Protein AF-A0A7L0QKL5-F1 (afdb_monomer)

Mean predicted aligned error: 8.05 Å

Solvent-accessible surface area (backbone atoms only — not comparable to full-atom values): 6612 Å² total; per-residue (Å²): 138,88,86,79,68,75,47,76,40,42,48,64,60,88,43,75,72,51,42,72,76,43,54,66,70,57,52,65,57,44,52,60,53,48,45,71,74,35,52,85,81,54,55,68,46,21,82,68,54,64,77,58,22,44,47,33,58,59,50,54,73,73,49,65,67,91,79,56,58,63,63,29,35,36,28,15,22,22,36,77,88,73,50,75,48,70,46,80,38,80,57,93,72,59,66,72,60,52,51,54,51,50,54,53,52,52,60,59,71,78,105

pLDDT: mean 79.71, std 13.21, range [49.09, 96.69]

Organism: Setophaga kirtlandii (NCBI:txid298831)

Secondary structure (DSSP, 8-state):
------EEE--S---HHHHHHS-HHHHHHHHHHHHHHHTTT-TT---S-HHHHTHHHHHHHHS-GGGS-TTEEEEEEE-TTS-EEEEEEE----HHHHHHHHHHHHHHHT-

Structure (mmCIF, N/CA/C/O backbone):
data_AF-A0A7L0QKL5-F1
#
_entry.id   AF-A0A7L0QKL5-F1
#
loop_
_atom_site.group_PDB
_atom_site.id
_atom_site.type_symbol
_atom_site.label_atom_id
_atom_site.label_alt_id
_atom_site.label_comp_id
_atom_site.label_asym_id
_atom_site.label_entity_id
_atom_site.label_seq_id
_atom_site.pdbx_PDB_ins_code
_atom_site.Cartn_x
_atom_site.Cartn_y
_atom_site.Cartn_z
_atom_site.occupancy
_atom_site.B_iso_or_equiv
_atom_site.auth_seq_id
_atom_site.auth_comp_id
_atom_site.auth_asym_id
_atom_site.auth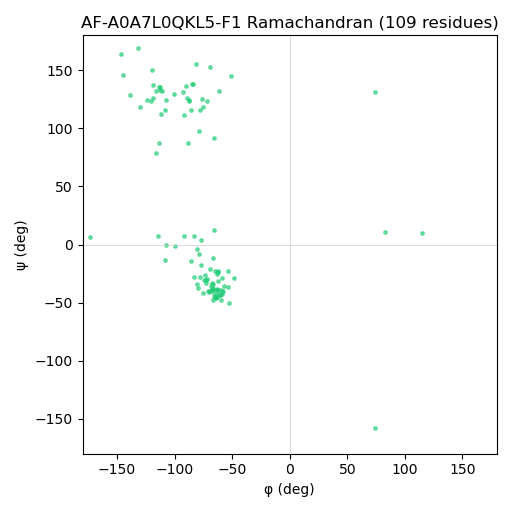_atom_id
_atom_site.pdbx_PDB_model_num
ATOM 1 N N . GLN A 1 1 ? -4.040 4.678 25.583 1.00 51.31 1 GLN A N 1
ATOM 2 C CA . GLN A 1 1 ? -4.123 5.918 24.778 1.00 51.31 1 GLN A CA 1
ATOM 3 C C . GLN A 1 1 ? -2.723 6.209 24.253 1.00 51.31 1 GLN A C 1
ATOM 5 O O . GLN A 1 1 ? -1.790 6.073 25.031 1.00 51.31 1 GLN A O 1
ATOM 10 N N . G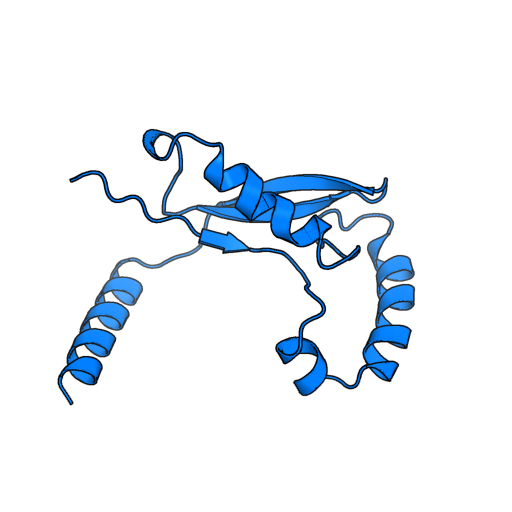LY A 1 2 ? -2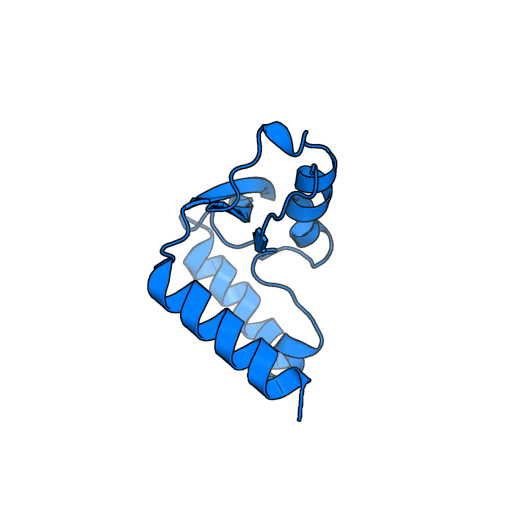.564 6.484 22.954 1.00 81.12 2 GLY A N 1
ATOM 11 C CA . GLY A 1 2 ? -1.247 6.613 22.298 1.00 81.12 2 GLY A CA 1
ATOM 12 C C . GLY A 1 2 ? -0.932 5.553 21.231 1.00 81.12 2 GLY A C 1
ATOM 13 O O . GLY A 1 2 ? 0.206 5.467 20.782 1.00 81.12 2 GLY A O 1
ATOM 14 N N . LEU A 1 3 ? -1.919 4.743 20.831 1.00 81.12 3 LEU A N 1
ATOM 15 C CA . LEU A 1 3 ? -1.814 3.880 19.655 1.00 81.12 3 LEU A CA 1
ATOM 16 C C . LEU A 1 3 ? -2.255 4.688 18.433 1.00 81.12 3 LEU A C 1
ATOM 18 O O . LEU A 1 3 ? -3.370 5.205 18.417 1.00 81.12 3 LEU A O 1
ATOM 22 N N . TYR A 1 4 ? -1.383 4.784 17.435 1.00 85.81 4 TYR A N 1
ATOM 23 C CA . TYR A 1 4 ? -1.656 5.486 16.187 1.00 85.81 4 TYR A CA 1
ATOM 24 C C . TYR A 1 4 ? -1.702 4.474 15.049 1.00 85.81 4 TYR A C 1
ATOM 26 O O . TYR A 1 4 ? -0.855 3.584 14.968 1.00 85.81 4 TYR A O 1
ATOM 34 N N . SER A 1 5 ? -2.703 4.614 14.185 1.00 87.19 5 SER A N 1
ATOM 35 C CA . SER A 1 5 ? -2.856 3.810 12.978 1.00 87.19 5 SER A CA 1
ATOM 36 C C . SER A 1 5 ? -2.608 4.699 11.768 1.00 87.19 5 SER A C 1
ATOM 38 O O . SER A 1 5 ? -3.117 5.817 11.689 1.00 87.19 5 SER A O 1
ATOM 40 N N . SER A 1 6 ? -1.791 4.224 10.837 1.00 89.56 6 SER A N 1
ATOM 41 C CA . SER A 1 6 ? -1.459 4.944 9.612 1.00 89.56 6 SER A CA 1
ATOM 42 C C . SER A 1 6 ? -1.305 3.9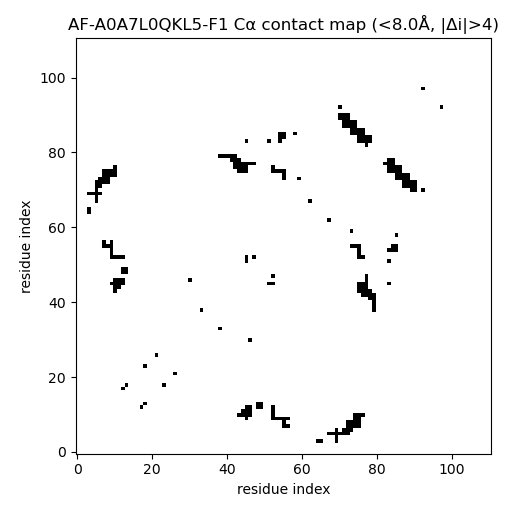47 8.476 1.00 89.56 6 SER A C 1
ATOM 44 O O . SER A 1 6 ? -0.832 2.827 8.680 1.00 89.56 6 SER A O 1
ATOM 46 N N . VAL A 1 7 ? -1.693 4.357 7.271 1.00 89.69 7 VAL A N 1
ATOM 47 C CA . VAL A 1 7 ? -1.72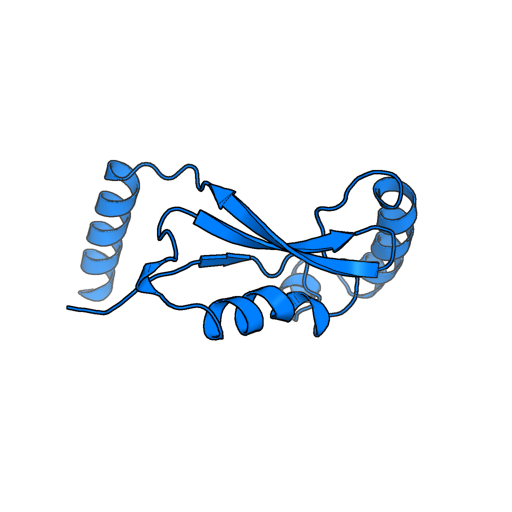5 3.476 6.101 1.00 89.69 7 VAL A CA 1
ATOM 48 C C . VAL A 1 7 ? -0.680 3.915 5.085 1.00 89.69 7 VAL A C 1
ATOM 50 O O . VAL A 1 7 ? -0.547 5.098 4.763 1.00 89.69 7 VAL A O 1
ATOM 53 N N . VAL A 1 8 ? 0.054 2.943 4.548 1.00 88.19 8 VAL A N 1
ATOM 54 C CA . VAL A 1 8 ? 1.089 3.158 3.535 1.00 88.19 8 VAL A CA 1
ATOM 55 C C . VAL A 1 8 ? 0.720 2.417 2.260 1.00 88.19 8 VAL A C 1
ATOM 57 O O . VAL A 1 8 ? 0.303 1.262 2.297 1.00 88.19 8 VAL A O 1
ATOM 60 N N . CYS A 1 9 ? 0.919 3.070 1.119 1.00 86.19 9 CYS A N 1
ATOM 61 C CA . CYS A 1 9 ? 0.859 2.435 -0.186 1.00 86.19 9 CYS A CA 1
ATOM 62 C C . CYS A 1 9 ? 2.274 2.428 -0.793 1.00 86.19 9 CYS A C 1
ATOM 64 O O . CYS A 1 9 ? 2.795 3.494 -1.127 1.00 86.19 9 CYS A O 1
ATOM 66 N N . PRO A 1 10 ? 2.915 1.257 -0.954 1.00 76.44 10 PRO A N 1
ATOM 67 C CA . PRO A 1 10 ? 4.280 1.172 -1.475 1.00 76.44 10 PRO A CA 1
ATOM 68 C C . PRO A 1 10 ? 4.367 1.361 -3.003 1.00 76.44 10 PRO A C 1
ATOM 70 O O . PRO A 1 10 ? 5.446 1.238 -3.575 1.00 76.44 10 PRO A O 1
ATOM 73 N N . GLY A 1 11 ? 3.258 1.659 -3.686 1.00 76.31 11 GLY A N 1
ATOM 74 C CA . GLY A 1 11 ? 3.199 1.708 -5.146 1.00 76.31 11 GLY A CA 1
ATOM 75 C C . GLY A 1 11 ? 3.209 0.310 -5.774 1.00 76.31 11 GLY A C 1
ATOM 76 O O . GLY A 1 11 ? 2.838 -0.679 -5.136 1.00 76.31 11 GLY A O 1
ATOM 77 N N . LEU A 1 12 ? 3.612 0.212 -7.043 1.00 75.00 12 LEU A N 1
ATOM 78 C CA . LEU A 1 12 ? 3.680 -1.067 -7.749 1.00 75.00 12 LEU A CA 1
ATOM 79 C C . LEU A 1 12 ? 4.929 -1.846 -7.318 1.00 75.00 12 LEU A C 1
ATOM 81 O O . LEU A 1 12 ? 6.054 -1.432 -7.577 1.00 75.00 12 LEU A O 1
ATOM 85 N N . VAL A 1 13 ? 4.735 -3.002 -6.681 1.00 75.12 13 VAL A N 1
ATOM 86 C CA . VAL A 1 13 ? 5.838 -3.832 -6.182 1.00 75.12 13 VAL A CA 1
ATOM 87 C C . VAL A 1 13 ? 5.879 -5.177 -6.897 1.00 75.12 13 VAL A C 1
ATOM 89 O O . VAL A 1 13 ? 4.884 -5.899 -6.992 1.00 75.12 13 VAL A O 1
ATOM 92 N N . MET A 1 14 ? 7.076 -5.553 -7.339 1.00 76.56 14 MET A N 1
ATOM 93 C CA . MET A 1 14 ? 7.357 -6.879 -7.878 1.00 76.56 14 MET A CA 1
ATOM 94 C C . MET A 1 14 ? 7.523 -7.868 -6.721 1.00 76.56 14 MET A C 1
ATOM 96 O O . MET A 1 14 ? 8.574 -7.939 -6.084 1.00 76.56 14 MET A O 1
ATOM 100 N N . SER A 1 15 ? 6.453 -8.598 -6.421 1.00 79.44 15 SER A N 1
ATOM 101 C CA . SER A 1 15 ? 6.358 -9.555 -5.322 1.00 79.44 15 SER A CA 1
ATOM 102 C C . SER A 1 15 ? 5.764 -10.870 -5.821 1.00 79.44 15 SER A C 1
ATOM 104 O O . SER A 1 15 ? 5.222 -10.957 -6.921 1.00 79.44 15 SER A O 1
ATOM 106 N N . ASN A 1 16 ? 5.818 -11.913 -4.994 1.00 84.88 16 ASN A N 1
ATOM 107 C CA . ASN A 1 16 ? 5.215 -13.198 -5.346 1.00 84.88 16 ASN A CA 1
ATOM 108 C C . ASN A 1 16 ? 3.698 -13.075 -5.625 1.00 84.88 16 ASN A C 1
ATOM 110 O O . ASN A 1 16 ? 3.160 -13.788 -6.466 1.00 84.88 16 ASN A O 1
ATOM 114 N N . MET A 1 17 ? 3.012 -12.109 -4.998 1.00 83.31 17 MET A N 1
ATOM 115 C CA . MET A 1 17 ? 1.601 -11.831 -5.290 1.00 83.31 17 MET A CA 1
ATOM 116 C C . MET A 1 17 ? 1.400 -11.338 -6.729 1.00 83.31 17 MET A C 1
ATOM 118 O O . MET A 1 17 ? 0.537 -11.856 -7.434 1.00 83.31 17 MET A O 1
ATOM 122 N N . THR A 1 18 ? 2.228 -10.402 -7.206 1.00 81.81 18 THR A N 1
ATOM 123 C CA . THR A 1 18 ? 2.107 -9.868 -8.573 1.00 81.81 18 THR A CA 1
ATOM 124 C C . THR A 1 18 ? 2.556 -10.868 -9.638 1.00 81.81 18 THR A C 1
ATOM 126 O O . THR A 1 18 ? 1.971 -10.903 -10.722 1.00 81.81 18 THR A O 1
ATOM 129 N N . TYR A 1 19 ? 3.511 -11.748 -9.325 1.00 80.81 19 TYR A N 1
ATOM 130 C CA . TYR A 1 19 ? 3.931 -12.827 -10.227 1.00 80.81 19 TYR A CA 1
ATOM 131 C C . TYR A 1 19 ? 2.926 -13.978 -10.355 1.00 80.81 19 TYR A C 1
ATOM 133 O O . TYR A 1 19 ? 2.908 -14.651 -11.385 1.00 80.81 19 TYR A O 1
ATOM 141 N N . ARG A 1 20 ? 2.081 -14.214 -9.341 1.00 84.94 20 ARG A N 1
ATOM 142 C CA . ARG A 1 20 ? 0.978 -15.188 -9.442 1.00 84.94 20 ARG A CA 1
ATOM 143 C C . ARG A 1 20 ? -0.179 -14.674 -10.295 1.00 84.94 20 ARG A C 1
ATOM 145 O O . ARG A 1 20 ? -0.850 -15.480 -10.926 1.00 84.94 20 ARG A O 1
ATOM 152 N N . ILE A 1 21 ? -0.401 -13.359 -10.319 1.00 87.31 21 ILE A N 1
ATOM 153 C CA . ILE A 1 21 ? -1.441 -12.730 -11.148 1.00 87.31 21 ILE A CA 1
ATOM 154 C C . ILE A 1 21 ? -1.007 -12.687 -12.617 1.00 87.31 21 ILE A C 1
ATOM 156 O O . ILE A 1 21 ? -1.806 -12.966 -13.506 1.00 87.31 21 ILE A O 1
ATOM 160 N N . LEU A 1 22 ? 0.260 -12.351 -12.877 1.00 84.44 22 LEU A N 1
ATOM 161 C CA . LEU A 1 22 ? 0.796 -12.234 -14.229 1.00 84.44 22 LEU A CA 1
ATOM 162 C C . LEU A 1 22 ? 2.212 -12.849 -14.300 1.00 84.44 22 LEU A C 1
ATOM 164 O O . LEU A 1 22 ? 3.075 -12.477 -13.502 1.00 84.44 22 LEU A O 1
ATOM 168 N N . PRO A 1 23 ? 2.485 -13.760 -15.258 1.00 85.88 23 PRO A N 1
ATOM 169 C CA . PRO A 1 23 ? 3.799 -14.365 -15.456 1.00 85.88 23 PRO A CA 1
ATOM 170 C C . PRO A 1 23 ? 4.942 -13.348 -15.563 1.00 85.88 23 PRO A C 1
ATOM 172 O O . PRO A 1 23 ? 4.813 -12.295 -16.187 1.00 85.88 23 PRO A O 1
ATOM 175 N N . VAL A 1 24 ? 6.116 -13.714 -15.039 1.00 84.12 24 VAL A N 1
ATOM 176 C CA . VAL A 1 24 ? 7.319 -12.857 -14.995 1.00 84.12 24 VAL A CA 1
ATOM 177 C C . VAL A 1 24 ? 7.703 -12.298 -16.374 1.00 84.12 24 VAL A C 1
ATOM 179 O O . VAL A 1 24 ? 8.143 -11.154 -16.474 1.00 84.12 24 VAL A O 1
ATOM 182 N N . PHE A 1 25 ? 7.536 -13.076 -17.449 1.00 85.88 25 PHE A N 1
ATOM 183 C CA . PHE A 1 25 ? 7.896 -12.628 -18.798 1.00 85.88 25 PHE A CA 1
ATOM 184 C C . PHE A 1 25 ? 6.986 -11.501 -19.310 1.00 85.88 25 PHE A C 1
ATOM 186 O O . PHE A 1 25 ? 7.473 -10.580 -19.962 1.00 85.88 25 PHE A O 1
ATOM 193 N N . LEU A 1 26 ? 5.691 -11.533 -18.973 1.00 87.44 26 LEU A N 1
ATOM 194 C CA . LEU A 1 26 ? 4.743 -10.481 -19.343 1.00 87.44 26 LEU A CA 1
ATOM 195 C C . LEU A 1 26 ? 5.043 -9.201 -18.572 1.00 87.44 26 LEU A C 1
ATOM 197 O O . LEU A 1 26 ? 5.063 -8.134 -19.171 1.00 87.44 26 LEU A O 1
ATOM 201 N N . TRP A 1 27 ? 5.389 -9.301 -17.286 1.00 82.06 27 TRP A N 1
ATOM 202 C CA . TRP A 1 27 ? 5.879 -8.150 -16.525 1.00 82.06 27 TRP A CA 1
ATOM 203 C C . TRP A 1 27 ? 7.137 -7.530 -17.139 1.00 82.06 27 TRP A C 1
ATOM 205 O O . TRP A 1 27 ? 7.223 -6.309 -17.248 1.00 82.06 27 TRP A O 1
ATOM 215 N N . LYS A 1 28 ? 8.096 -8.349 -17.593 1.00 81.94 28 LYS A N 1
ATOM 216 C CA . LYS A 1 28 ? 9.302 -7.853 -18.278 1.00 81.94 28 LYS A CA 1
ATOM 217 C C . LYS A 1 28 ? 8.991 -7.114 -19.583 1.00 81.94 28 LYS A C 1
ATOM 219 O O . LYS A 1 28 ? 9.732 -6.200 -19.924 1.00 81.94 28 LYS A O 1
ATOM 224 N N . LEU A 1 29 ? 7.924 -7.490 -20.288 1.00 86.56 29 LEU A N 1
ATOM 225 C CA . LEU A 1 29 ? 7.461 -6.797 -21.494 1.00 86.56 29 LEU A CA 1
ATOM 226 C C . LEU A 1 29 ? 6.654 -5.531 -21.164 1.00 86.56 29 LEU A C 1
ATOM 228 O O . LEU A 1 29 ? 6.779 -4.523 -21.851 1.00 86.56 29 LEU A O 1
ATOM 232 N N . LEU A 1 30 ? 5.849 -5.569 -20.102 1.00 83.12 30 LEU A N 1
ATOM 233 C CA . LEU A 1 30 ? 4.988 -4.468 -19.675 1.00 83.12 30 LEU A CA 1
ATOM 234 C C . LEU A 1 30 ? 5.798 -3.292 -19.112 1.00 83.12 30 LEU A C 1
ATOM 236 O O . LEU A 1 30 ? 5.506 -2.147 -19.433 1.00 83.12 30 LEU A O 1
ATOM 240 N N . MET A 1 31 ? 6.845 -3.563 -18.327 1.00 76.38 31 MET A N 1
ATOM 241 C CA . MET A 1 31 ? 7.697 -2.537 -17.708 1.00 76.38 31 MET A CA 1
ATOM 242 C C . MET A 1 31 ? 8.263 -1.492 -18.694 1.00 76.38 31 MET A C 1
ATOM 244 O O . MET A 1 31 ? 8.094 -0.300 -18.437 1.00 76.38 31 MET A O 1
ATOM 248 N N . PRO A 1 32 ? 8.894 -1.860 -19.830 1.00 76.38 32 PRO A N 1
ATOM 249 C CA . PRO A 1 32 ? 9.371 -0.872 -20.799 1.00 76.38 32 PRO A CA 1
ATOM 250 C C . PRO A 1 32 ? 8.224 -0.136 -21.503 1.00 76.38 32 PRO A C 1
ATOM 252 O O . PRO A 1 32 ? 8.355 1.051 -21.782 1.00 76.38 32 PRO A O 1
ATOM 255 N N . ILE A 1 33 ? 7.083 -0.791 -21.746 1.00 82.19 33 ILE A N 1
ATOM 256 C CA . ILE A 1 33 ? 5.895 -0.142 -22.327 1.00 82.19 33 ILE A CA 1
ATOM 257 C C . ILE A 1 33 ? 5.335 0.905 -21.358 1.00 82.19 33 ILE A C 1
ATOM 259 O O . ILE A 1 33 ? 5.008 2.018 -21.761 1.00 82.19 33 ILE A O 1
ATOM 263 N N . MET A 1 34 ? 5.280 0.581 -20.068 1.00 74.75 34 MET A N 1
ATOM 264 C CA . MET A 1 34 ? 4.866 1.505 -19.018 1.00 74.75 34 MET A CA 1
ATOM 265 C C . MET A 1 34 ? 5.858 2.654 -18.865 1.00 74.75 34 MET A C 1
ATOM 267 O O . MET A 1 34 ? 5.455 3.800 -18.748 1.00 74.75 34 MET A O 1
ATOM 271 N N . TRP A 1 35 ? 7.159 2.414 -18.972 1.00 72.06 35 TRP A N 1
ATOM 272 C CA . TRP A 1 35 ? 8.117 3.516 -19.013 1.00 72.06 35 TRP A CA 1
ATOM 273 C C . TRP A 1 35 ? 7.883 4.452 -20.212 1.00 72.06 35 TRP A C 1
ATOM 275 O O . TRP A 1 35 ? 7.878 5.669 -20.049 1.00 72.06 35 TRP A O 1
ATOM 285 N N . LEU A 1 36 ? 7.634 3.903 -21.406 1.00 74.12 36 LEU A N 1
ATOM 286 C CA . LEU A 1 36 ? 7.409 4.690 -22.625 1.00 74.12 36 LEU A CA 1
ATOM 287 C C . LEU A 1 36 ? 6.108 5.502 -22.585 1.00 74.12 36 LEU A C 1
ATOM 289 O O . LEU A 1 36 ? 6.086 6.642 -23.039 1.00 74.12 36 LEU A O 1
ATOM 293 N N . VAL A 1 37 ? 5.033 4.933 -22.036 1.00 71.94 37 VAL A N 1
ATOM 294 C CA . VAL A 1 37 ? 3.724 5.602 -21.946 1.00 71.94 37 VAL A CA 1
ATOM 295 C C . VAL A 1 37 ? 3.669 6.582 -20.767 1.00 71.94 37 VAL A C 1
ATOM 297 O O . VAL A 1 37 ? 3.032 7.627 -20.869 1.00 71.94 37 VAL A O 1
ATOM 300 N N . PHE A 1 38 ? 4.340 6.278 -19.653 1.00 66.69 38 PHE A N 1
ATOM 301 C CA . PHE A 1 38 ? 4.172 6.997 -18.384 1.00 66.69 38 PHE A CA 1
ATOM 302 C C . PHE A 1 38 ? 5.372 7.893 -18.017 1.00 66.69 38 PHE A C 1
ATOM 304 O O . PHE A 1 38 ? 5.238 8.761 -17.152 1.00 66.69 38 PHE A O 1
ATOM 311 N N . GLY A 1 39 ? 6.522 7.747 -18.687 1.00 56.88 39 GLY A N 1
ATOM 312 C CA . GLY A 1 39 ? 7.776 8.454 -18.383 1.00 56.88 39 GLY A CA 1
ATOM 313 C C . GLY A 1 39 ? 7.763 9.970 -18.616 1.00 56.88 39 GLY A C 1
ATOM 314 O O . GLY A 1 39 ? 8.667 10.658 -18.152 1.00 56.88 39 GLY A O 1
ATOM 315 N N . HIS A 1 40 ? 6.738 10.504 -19.287 1.00 53.50 40 HIS A N 1
ATOM 316 C CA . HIS A 1 40 ? 6.623 11.933 -19.605 1.00 53.50 40 HIS A CA 1
ATOM 317 C C . HIS A 1 40 ? 5.570 12.703 -18.787 1.00 53.50 40 HIS A C 1
ATOM 319 O O . HIS A 1 40 ? 5.445 13.909 -18.984 1.00 53.50 40 HIS A O 1
ATOM 325 N N . GLY A 1 41 ? 4.824 12.069 -17.871 1.00 49.09 41 GLY A N 1
ATOM 326 C CA . GLY A 1 41 ? 3.782 12.806 -17.137 1.00 49.09 41 GLY A CA 1
ATOM 327 C C . GLY A 1 41 ? 3.058 12.101 -15.992 1.00 49.09 41 GLY A C 1
ATOM 328 O O . GLY A 1 41 ? 2.110 12.671 -15.461 1.00 49.09 41 GLY A O 1
ATOM 329 N N . TRP A 1 42 ? 3.457 10.889 -15.592 1.00 52.34 42 TRP A N 1
ATOM 330 C CA . TRP A 1 42 ? 2.779 10.167 -14.511 1.00 52.34 42 TRP A CA 1
ATOM 331 C C . TRP A 1 42 ? 3.724 9.962 -13.318 1.00 52.34 42 TRP A C 1
ATOM 333 O O . TRP A 1 42 ? 4.266 8.882 -13.101 1.00 52.34 42 TRP A O 1
ATOM 343 N N . ASP A 1 43 ? 3.904 11.008 -12.507 1.00 51.34 43 ASP A N 1
ATOM 344 C CA . ASP A 1 43 ? 4.783 11.044 -11.321 1.00 51.34 43 ASP A CA 1
ATOM 345 C C . ASP A 1 43 ? 4.352 10.116 -10.157 1.00 51.34 43 ASP A C 1
ATOM 347 O O . ASP A 1 43 ? 4.837 10.254 -9.037 1.00 51.34 43 ASP A O 1
ATOM 351 N N . SER A 1 44 ? 3.416 9.185 -10.369 1.00 52.47 44 SER A N 1
ATOM 352 C CA . SER A 1 44 ? 2.662 8.519 -9.295 1.00 52.47 44 SER A CA 1
ATOM 353 C C . SER A 1 44 ? 2.909 7.023 -9.132 1.00 52.47 44 SER A C 1
ATOM 355 O O . SER A 1 44 ? 2.185 6.388 -8.375 1.00 52.47 44 SER A O 1
ATOM 357 N N . VAL A 1 45 ? 3.866 6.416 -9.832 1.00 54.88 45 VAL A N 1
ATOM 358 C CA . VAL A 1 45 ? 4.121 4.978 -9.670 1.00 54.88 45 VAL A CA 1
ATOM 359 C C . VAL A 1 45 ? 5.610 4.762 -9.448 1.00 54.88 45 VAL A C 1
ATOM 361 O O . VAL A 1 45 ? 6.434 5.090 -10.297 1.00 54.88 45 VAL A O 1
ATOM 364 N N . CYS A 1 46 ? 5.973 4.218 -8.285 1.00 55.44 46 CYS A N 1
ATOM 365 C CA . CYS A 1 46 ? 7.301 3.651 -8.085 1.00 55.44 46 CYS A CA 1
ATOM 366 C C . CYS A 1 46 ? 7.454 2.427 -8.998 1.00 55.44 46 CYS A C 1
ATOM 368 O O . CYS A 1 46 ? 7.085 1.317 -8.635 1.00 55.44 46 CYS A O 1
ATOM 370 N N . TRP A 1 47 ? 7.970 2.639 -10.207 1.00 54.12 47 TRP A N 1
ATOM 371 C CA . TRP A 1 47 ? 8.304 1.579 -11.168 1.00 54.12 47 TRP A CA 1
ATOM 372 C C . TRP A 1 47 ? 9.603 0.852 -10.815 1.00 54.12 47 TRP A C 1
ATOM 374 O O . TRP A 1 47 ? 9.905 -0.231 -11.317 1.00 54.12 47 TRP A O 1
ATOM 384 N N . THR A 1 48 ? 10.407 1.482 -9.969 1.00 50.62 48 THR A N 1
ATOM 385 C CA . THR A 1 48 ? 11.845 1.280 -9.973 1.00 50.62 48 THR A CA 1
ATOM 386 C C . THR A 1 48 ? 12.217 0.599 -8.667 1.00 50.62 48 THR A C 1
ATOM 388 O O . THR A 1 48 ? 12.579 1.247 -7.701 1.00 50.62 48 THR A O 1
ATOM 391 N N . TRP A 1 49 ? 12.156 -0.731 -8.671 1.00 49.12 49 TRP A N 1
ATOM 392 C CA . TRP A 1 49 ? 12.752 -1.615 -7.663 1.00 49.12 49 TRP A CA 1
ATOM 393 C C . TRP A 1 49 ? 12.057 -1.677 -6.295 1.00 49.12 49 TRP A C 1
ATOM 395 O O . TRP A 1 49 ? 11.822 -0.684 -5.612 1.00 49.12 49 TRP A O 1
ATOM 405 N N . THR A 1 50 ? 11.835 -2.913 -5.841 1.00 52.53 50 THR A N 1
ATOM 406 C CA . THR A 1 50 ? 11.256 -3.277 -4.537 1.00 52.53 50 THR A CA 1
ATOM 407 C C . THR A 1 50 ? 11.896 -2.538 -3.350 1.00 52.53 50 THR A C 1
ATOM 409 O O . THR A 1 50 ? 11.220 -2.280 -2.358 1.00 52.53 50 THR A O 1
ATOM 412 N N . SER A 1 51 ? 13.175 -2.154 -3.447 1.00 51.16 51 SER A N 1
ATOM 413 C CA . SER A 1 51 ? 13.894 -1.415 -2.402 1.00 51.16 51 SER A CA 1
ATOM 414 C C . SER A 1 51 ? 13.474 0.054 -2.269 1.00 51.16 51 SER A C 1
ATOM 416 O O . SER A 1 51 ? 13.462 0.573 -1.154 1.00 51.16 51 SER A O 1
ATOM 418 N N . LEU A 1 52 ? 13.094 0.728 -3.359 1.00 58.38 52 LEU A N 1
ATOM 419 C CA . LEU A 1 52 ? 12.672 2.134 -3.325 1.00 58.38 52 LEU A CA 1
ATOM 420 C C . LEU A 1 52 ? 11.197 2.283 -2.921 1.00 58.38 52 LEU A C 1
ATOM 422 O O . LEU A 1 52 ? 10.833 3.266 -2.274 1.00 58.38 52 LEU A O 1
ATOM 426 N N . CYS A 1 53 ? 10.362 1.279 -3.196 1.00 56.56 53 CYS A N 1
ATOM 427 C CA . CYS A 1 53 ? 8.955 1.230 -2.774 1.00 56.56 53 CYS A CA 1
ATOM 428 C C . CYS A 1 53 ? 8.752 1.211 -1.246 1.00 56.56 53 CYS A C 1
ATOM 430 O O . CYS A 1 53 ? 7.707 1.629 -0.758 1.00 56.56 53 CYS A O 1
ATOM 432 N N . CYS A 1 54 ? 9.756 0.781 -0.474 1.00 65.25 54 CYS A N 1
ATOM 433 C CA . CYS A 1 54 ? 9.719 0.787 0.996 1.00 65.25 54 CYS A CA 1
ATOM 434 C C . CYS A 1 54 ? 10.039 2.174 1.603 1.00 65.25 54 CYS A C 1
ATOM 436 O O . CYS A 1 54 ? 9.978 2.370 2.818 1.00 65.25 54 CYS A O 1
ATOM 438 N N . SER A 1 55 ? 10.377 3.166 0.770 1.00 72.69 55 SER A N 1
ATOM 439 C CA . SER A 1 55 ? 10.746 4.515 1.223 1.00 72.69 55 SER A CA 1
ATOM 440 C C . SER A 1 55 ? 9.659 5.189 2.059 1.00 72.69 55 SER A C 1
ATOM 442 O O . SER A 1 55 ? 9.992 5.806 3.066 1.00 72.69 55 SER A O 1
ATOM 444 N N . SER A 1 56 ? 8.379 5.036 1.705 1.00 79.81 56 SER A N 1
ATOM 445 C CA . SER A 1 56 ? 7.256 5.585 2.480 1.00 79.81 56 SER A CA 1
ATOM 446 C C . SER A 1 56 ? 7.116 4.930 3.844 1.00 79.81 56 SER A C 1
ATOM 448 O O . SER A 1 56 ? 6.852 5.624 4.819 1.00 79.81 56 SER A O 1
ATOM 450 N N . GLN A 1 57 ? 7.362 3.625 3.942 1.00 82.69 57 GLN A N 1
ATOM 451 C CA . GLN A 1 57 ? 7.316 2.906 5.209 1.00 82.69 57 GLN A CA 1
ATOM 452 C C . GLN A 1 57 ? 8.444 3.373 6.138 1.00 82.69 57 GLN A C 1
ATOM 454 O O . GLN A 1 57 ? 8.191 3.746 7.280 1.00 82.69 57 GLN A O 1
ATOM 459 N N . VAL A 1 58 ? 9.679 3.452 5.631 1.00 85.69 58 VAL A N 1
ATOM 460 C CA . VAL A 1 58 ? 10.823 3.989 6.392 1.00 85.69 58 VAL A CA 1
ATOM 461 C C . VAL A 1 58 ? 10.620 5.464 6.748 1.00 85.69 58 VAL A C 1
ATOM 463 O O . VAL A 1 58 ? 10.988 5.891 7.841 1.00 85.69 58 VAL A O 1
ATOM 466 N N . TRP A 1 59 ? 10.044 6.253 5.841 1.00 87.69 59 TRP A N 1
ATOM 467 C CA . TRP A 1 59 ? 9.727 7.657 6.083 1.00 87.69 59 TRP A CA 1
ATOM 468 C C . TRP A 1 59 ? 8.682 7.811 7.189 1.00 87.69 59 TRP A C 1
ATOM 470 O O . TRP A 1 59 ? 8.902 8.615 8.093 1.00 87.69 59 TRP A O 1
ATOM 480 N N . LEU A 1 60 ? 7.611 7.009 7.164 1.00 88.69 60 LEU A N 1
ATOM 481 C CA . LEU A 1 60 ? 6.538 7.023 8.158 1.00 88.69 60 LEU A CA 1
ATOM 482 C C . LEU A 1 60 ? 7.077 6.707 9.558 1.00 88.69 60 LEU A C 1
ATOM 484 O O . LEU A 1 60 ? 6.769 7.425 10.502 1.00 88.69 60 LEU A O 1
ATOM 488 N N . PHE A 1 61 ? 7.961 5.709 9.682 1.00 87.44 61 PHE A N 1
ATOM 489 C CA . PHE A 1 61 ? 8.601 5.361 10.959 1.00 87.44 61 PHE A CA 1
ATOM 490 C C . PHE A 1 61 ? 9.470 6.475 11.554 1.00 87.44 61 PHE A C 1
ATOM 492 O O . PHE A 1 61 ? 9.720 6.477 12.757 1.00 87.44 61 PHE A O 1
ATOM 499 N N . LYS A 1 62 ? 9.961 7.409 10.734 1.00 89.50 62 LYS A N 1
ATOM 500 C CA . LYS A 1 62 ? 10.748 8.558 11.205 1.00 89.50 62 LYS A CA 1
ATOM 501 C C . LYS A 1 62 ? 9.880 9.742 11.630 1.00 89.50 62 LYS A C 1
ATOM 503 O O . LYS A 1 62 ? 10.406 10.664 12.250 1.00 89.50 62 LYS A O 1
ATOM 508 N N . GLN A 1 63 ? 8.595 9.751 11.276 1.00 89.75 63 GLN A N 1
ATOM 509 C CA . GLN A 1 63 ? 7.688 10.831 11.648 1.00 89.75 63 GLN A CA 1
ATOM 510 C C . GLN A 1 63 ? 7.178 10.658 13.075 1.00 89.75 63 GLN A C 1
ATOM 512 O O . GLN A 1 63 ? 7.101 9.552 13.609 1.00 89.75 63 GLN A O 1
ATOM 517 N N . LYS A 1 64 ? 6.789 11.775 13.693 1.00 89.81 64 LYS A N 1
ATOM 518 C CA . LYS A 1 64 ? 6.044 11.725 14.949 1.00 89.81 64 LYS A CA 1
ATOM 519 C C . LYS A 1 64 ? 4.594 11.338 14.642 1.00 89.81 64 LYS A C 1
ATOM 521 O O . LYS A 1 64 ? 3.958 12.031 13.848 1.00 89.81 64 LYS A O 1
ATOM 526 N N . PRO A 1 65 ? 4.060 10.284 15.278 1.00 86.12 65 PRO A N 1
ATOM 527 C CA . PRO A 1 65 ? 2.723 9.774 14.984 1.00 86.12 65 PRO A CA 1
ATOM 528 C C . PRO A 1 65 ? 1.602 10.763 15.336 1.00 86.12 65 PRO A C 1
ATOM 530 O O . PRO A 1 65 ? 0.547 10.730 14.720 1.00 86.12 65 PRO A O 1
ATOM 533 N N . GLU A 1 66 ? 1.862 11.704 16.247 1.00 88.12 66 GLU A N 1
ATOM 534 C CA . GLU A 1 66 ? 0.941 12.781 16.643 1.00 88.12 66 GLU A CA 1
ATOM 535 C C . GLU A 1 66 ? 0.587 13.753 15.5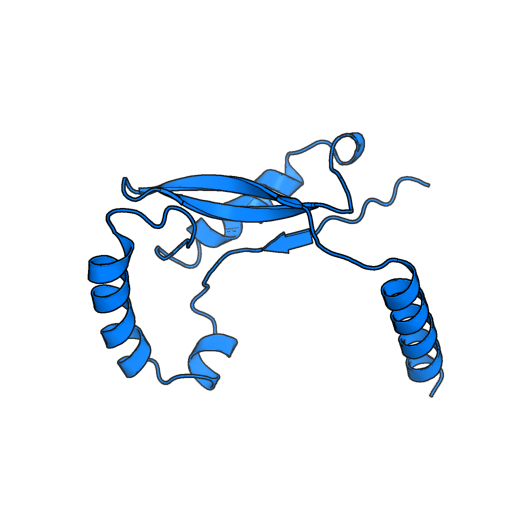06 1.00 88.12 66 GLU A C 1
ATOM 537 O O . GLU A 1 66 ? -0.458 14.395 15.552 1.00 88.12 66 GLU A O 1
ATOM 542 N N . TYR A 1 67 ? 1.459 13.885 14.500 1.00 87.88 67 TYR A N 1
ATOM 543 C CA . TYR A 1 67 ? 1.252 14.788 13.361 1.00 87.88 67 TYR A CA 1
ATOM 544 C C . TYR A 1 67 ? 0.735 14.070 12.111 1.00 87.88 67 TYR A C 1
ATOM 546 O O . TYR A 1 67 ? 0.543 14.706 11.074 1.00 87.88 67 TYR A O 1
ATOM 554 N N . LEU A 1 68 ? 0.567 12.750 12.180 1.00 88.69 68 LEU A N 1
ATOM 555 C CA . LEU A 1 68 ? 0.102 11.934 11.067 1.00 88.69 68 LEU A CA 1
ATOM 556 C C . LEU A 1 68 ? -1.426 11.843 11.110 1.00 88.69 68 LEU A C 1
ATOM 558 O O . LEU A 1 68 ? -2.020 11.638 12.166 1.00 88.69 68 LEU A O 1
ATOM 562 N N . ASP A 1 69 ? -2.053 11.993 9.948 1.00 87.81 69 ASP A N 1
ATOM 563 C CA . ASP A 1 69 ? -3.503 11.882 9.803 1.00 87.81 69 ASP A CA 1
ATOM 564 C C . ASP A 1 69 ? -3.869 10.419 9.514 1.00 87.81 69 ASP A C 1
ATOM 566 O O . ASP A 1 69 ? -3.336 9.806 8.584 1.00 87.81 69 ASP A O 1
ATOM 570 N N . SER A 1 70 ? -4.771 9.848 10.315 1.00 85.56 70 SER A N 1
ATOM 571 C CA . SER A 1 70 ? -5.237 8.467 10.158 1.00 85.56 70 SER A CA 1
ATOM 572 C C . SER A 1 70 ? -6.101 8.266 8.909 1.00 85.56 70 SER A C 1
ATOM 574 O O . SER A 1 70 ? -6.193 7.145 8.409 1.00 85.56 70 SER A O 1
ATOM 576 N N . LEU A 1 71 ? -6.694 9.336 8.367 1.00 87.75 71 LEU A N 1
ATOM 577 C CA . LEU A 1 71 ? -7.540 9.309 7.168 1.00 87.75 71 LEU A CA 1
ATOM 578 C C . LEU A 1 71 ? -6.750 9.558 5.872 1.00 87.75 71 LEU A C 1
ATOM 580 O O . LEU A 1 71 ? -7.320 9.680 4.782 1.00 87.75 71 LEU A O 1
ATOM 584 N N . VAL A 1 72 ? -5.422 9.617 5.963 1.00 90.00 72 VAL A N 1
ATOM 585 C CA . VAL A 1 72 ? -4.524 9.834 4.829 1.00 90.00 72 VAL A CA 1
ATOM 586 C C . VAL A 1 72 ? -3.699 8.581 4.570 1.00 90.00 72 VAL A C 1
ATOM 588 O O . VAL A 1 72 ? -3.112 7.991 5.475 1.00 90.00 72 VAL A O 1
ATOM 591 N N . LYS A 1 73 ? -3.622 8.181 3.297 1.00 90.12 73 LYS A N 1
ATOM 592 C CA . LYS A 1 73 ? -2.664 7.166 2.852 1.00 90.12 73 LYS A CA 1
ATOM 593 C C . LYS A 1 73 ? -1.387 7.840 2.373 1.00 90.12 73 LYS A C 1
ATOM 595 O O . LYS A 1 73 ? -1.426 8.746 1.540 1.00 90.12 73 LYS A O 1
ATOM 600 N N . TYR A 1 74 ? -0.251 7.358 2.854 1.00 89.25 74 TYR A N 1
ATOM 601 C CA . TYR A 1 74 ? 1.063 7.829 2.426 1.00 89.25 74 TYR A CA 1
ATOM 602 C C . TYR A 1 74 ? 1.555 6.967 1.268 1.00 89.25 74 TYR A C 1
ATOM 604 O O . TYR A 1 74 ? 1.812 5.774 1.433 1.00 89.25 74 TYR A O 1
ATOM 612 N N . HIS A 1 75 ? 1.639 7.552 0.077 1.00 85.31 75 HIS A N 1
ATOM 613 C CA . HIS A 1 75 ? 1.974 6.844 -1.153 1.00 85.31 75 HIS A CA 1
ATOM 614 C C . HIS A 1 75 ? 3.438 7.064 -1.536 1.00 85.31 75 HIS A C 1
ATOM 616 O O . HIS A 1 75 ? 3.899 8.200 -1.602 1.00 85.31 75 HIS A O 1
ATOM 622 N N . SER A 1 76 ? 4.173 5.985 -1.804 1.00 84.31 76 SER A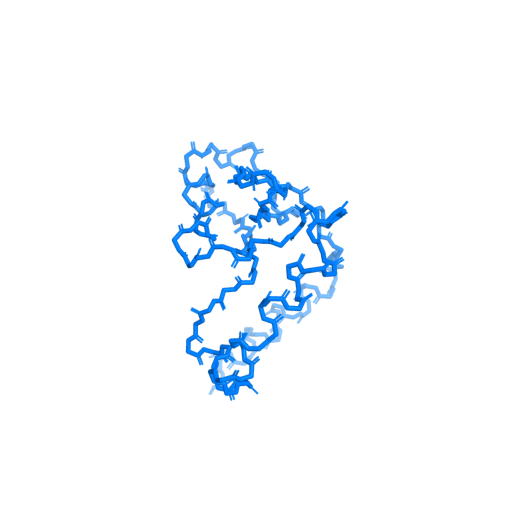 N 1
ATOM 623 C CA . SER A 1 76 ? 5.504 6.071 -2.409 1.00 84.31 76 SER A CA 1
ATOM 624 C C . SER A 1 76 ? 5.397 6.387 -3.899 1.00 84.31 76 SER A C 1
ATOM 626 O O . SER A 1 76 ? 4.877 5.585 -4.674 1.00 84.31 76 SER A O 1
ATOM 628 N N . CYS A 1 77 ? 5.960 7.525 -4.295 1.00 77.50 77 CYS A N 1
ATOM 629 C CA . CYS A 1 77 ? 6.009 7.995 -5.672 1.00 77.50 77 CYS A CA 1
ATOM 630 C C . CYS A 1 77 ? 7.466 8.155 -6.134 1.00 77.50 77 CYS A C 1
ATOM 632 O O . CYS A 1 77 ? 8.363 8.449 -5.342 1.00 77.50 77 CYS A O 1
ATOM 634 N N . THR A 1 78 ? 7.716 7.968 -7.431 1.00 73.88 78 THR A N 1
ATOM 635 C CA . THR A 1 78 ? 9.013 8.251 -8.061 1.00 73.88 78 THR A CA 1
ATOM 636 C C . THR A 1 78 ? 8.788 9.223 -9.207 1.00 73.88 78 THR A C 1
ATOM 638 O O . THR A 1 78 ? 7.991 8.949 -10.099 1.00 73.88 78 THR A O 1
ATOM 641 N N . SER A 1 79 ? 9.483 10.358 -9.183 1.00 70.94 79 SER A N 1
ATOM 642 C CA . SER A 1 79 ? 9.467 11.313 -10.291 1.00 70.94 79 SER A CA 1
ATOM 643 C C . SER A 1 79 ? 10.192 10.730 -11.506 1.00 70.94 79 SER A C 1
ATOM 645 O O . SER A 1 79 ? 11.123 9.939 -11.341 1.00 70.94 79 SER A O 1
ATOM 647 N N . GLY A 1 80 ? 9.832 11.164 -12.718 1.00 62.28 80 GLY A N 1
ATOM 648 C CA . GLY A 1 80 ? 10.480 10.730 -13.967 1.00 62.28 80 GLY A CA 1
ATOM 649 C C . GLY A 1 80 ? 12.010 10.902 -13.991 1.00 62.28 80 GLY A C 1
ATOM 650 O O . GLY A 1 80 ? 12.704 10.163 -14.683 1.00 62.28 80 GLY A O 1
ATOM 651 N N . LEU A 1 81 ? 12.560 11.804 -13.165 1.00 65.25 81 LEU A N 1
ATOM 652 C CA . LEU A 1 81 ? 14.007 11.983 -12.954 1.00 65.25 81 LEU A CA 1
ATOM 653 C C . LEU A 1 81 ? 14.640 11.002 -11.937 1.00 65.25 81 LEU A C 1
ATOM 655 O O . LEU A 1 81 ? 15.798 11.168 -11.556 1.00 65.25 81 LEU A O 1
ATOM 659 N N . GLY A 1 82 ? 13.893 10.006 -11.455 1.00 65.94 82 GLY A N 1
ATOM 660 C CA . GLY A 1 82 ? 14.367 8.968 -10.534 1.00 65.94 82 GLY A CA 1
ATOM 661 C C . GLY A 1 82 ? 14.379 9.358 -9.051 1.00 65.94 82 GLY A C 1
ATOM 662 O O . GLY A 1 82 ? 14.945 8.636 -8.232 1.00 65.94 82 GLY A O 1
ATOM 663 N N . ARG A 1 83 ? 13.767 10.487 -8.670 1.00 72.44 83 ARG A N 1
ATOM 664 C CA . ARG A 1 83 ? 13.676 10.913 -7.260 1.00 72.44 83 ARG A CA 1
ATOM 665 C C . ARG A 1 83 ? 12.453 10.304 -6.582 1.00 72.44 83 ARG A C 1
ATOM 667 O O . ARG A 1 83 ? 11.337 10.512 -7.046 1.00 72.44 83 ARG A O 1
ATOM 674 N N . CYS A 1 84 ? 12.664 9.604 -5.471 1.00 76.75 84 CYS A N 1
ATOM 675 C CA . CYS A 1 84 ? 11.586 9.045 -4.653 1.00 76.75 84 CYS A CA 1
ATOM 676 C C . CYS A 1 84 ? 11.059 10.083 -3.658 1.00 76.75 84 CYS A C 1
ATOM 678 O O . CYS A 1 84 ? 11.845 10.795 -3.030 1.00 76.75 84 CYS A O 1
ATOM 680 N N . TYR A 1 85 ? 9.743 10.143 -3.487 1.00 81.94 85 TYR A N 1
ATOM 681 C CA . TYR A 1 85 ? 9.076 11.006 -2.519 1.00 81.94 85 TYR A CA 1
ATOM 682 C C . TYR A 1 85 ? 7.805 10.339 -1.980 1.00 81.94 85 TYR A C 1
ATOM 684 O O . TYR A 1 85 ? 7.320 9.353 -2.536 1.00 81.94 85 TYR A O 1
ATOM 692 N N . VAL A 1 86 ? 7.292 10.856 -0.863 1.00 86.31 86 VAL A N 1
ATOM 693 C CA . VAL A 1 86 ? 6.053 10.376 -0.244 1.00 86.31 86 VAL A CA 1
ATOM 694 C C . VAL A 1 86 ? 4.966 11.407 -0.481 1.00 86.31 86 VAL A C 1
ATOM 696 O O . VAL A 1 86 ? 5.128 12.571 -0.123 1.00 86.31 86 VAL A O 1
ATOM 699 N N . GLU A 1 87 ? 3.866 10.975 -1.079 1.00 86.44 87 GLU A N 1
ATOM 700 C CA . GLU A 1 87 ? 2.710 11.813 -1.351 1.00 86.44 87 GLU A CA 1
ATOM 701 C C . GLU A 1 87 ? 1.552 11.426 -0.415 1.00 86.44 87 GLU A C 1
ATOM 703 O O . GLU A 1 87 ? 1.057 10.295 -0.491 1.00 86.44 87 GLU A O 1
ATOM 708 N N . PRO A 1 88 ? 1.102 12.325 0.477 1.00 89.19 88 PRO A N 1
ATOM 709 C CA . PRO A 1 88 ? -0.110 12.104 1.252 1.00 89.19 88 PRO A CA 1
ATOM 710 C C . PRO A 1 88 ? -1.334 12.234 0.338 1.00 89.19 88 PRO A C 1
ATOM 712 O O . PRO A 1 88 ? -1.548 13.269 -0.290 1.00 89.19 88 PRO A O 1
ATOM 715 N N . ARG A 1 89 ? -2.165 11.193 0.271 1.00 88.19 89 ARG A N 1
ATOM 716 C CA . ARG A 1 89 ? -3.447 11.217 -0.446 1.00 88.19 89 ARG A CA 1
ATOM 717 C C . ARG A 1 89 ? -4.582 10.967 0.537 1.00 88.19 89 ARG A C 1
ATOM 719 O O . ARG A 1 89 ? -4.565 9.965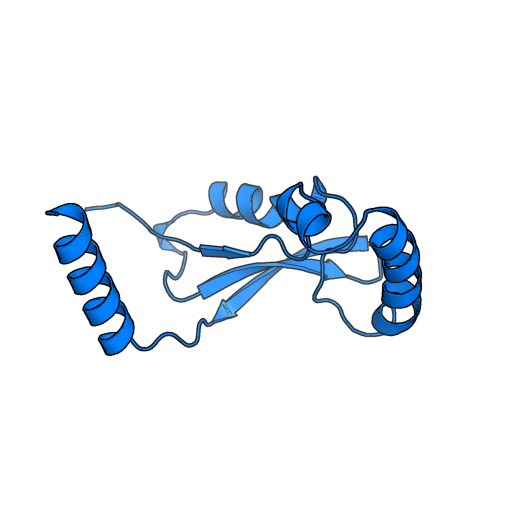 1.248 1.00 88.19 89 ARG A O 1
ATOM 726 N N . LYS A 1 90 ? -5.577 11.856 0.565 1.00 89.94 90 LYS A N 1
ATOM 727 C CA . LYS A 1 90 ? -6.775 11.669 1.393 1.00 89.94 90 LYS A CA 1
ATOM 728 C C . LYS A 1 90 ? -7.508 10.402 0.949 1.00 89.94 90 LYS A C 1
ATOM 730 O O . LYS A 1 90 ? -7.668 10.176 -0.253 1.00 89.94 90 LYS A O 1
ATOM 735 N N . MET A 1 91 ? -7.885 9.558 1.902 1.00 86.94 91 MET A N 1
ATOM 736 C CA . MET A 1 91 ? -8.688 8.378 1.616 1.00 86.94 91 MET A CA 1
ATOM 737 C C . MET A 1 91 ? -10.167 8.765 1.566 1.00 86.94 91 MET A C 1
ATOM 739 O O . MET A 1 91 ? -10.635 9.564 2.373 1.00 86.94 91 MET A O 1
ATOM 743 N N . ASP A 1 92 ? -10.879 8.216 0.587 1.00 88.44 92 ASP A N 1
ATOM 744 C CA . ASP A 1 92 ? -12.334 8.310 0.493 1.00 88.44 92 ASP A CA 1
ATOM 745 C C . ASP A 1 92 ? -12.916 7.132 1.280 1.00 88.44 92 ASP A C 1
ATOM 747 O O . ASP A 1 92 ? -13.033 6.021 0.762 1.00 88.44 92 ASP A O 1
ATOM 751 N N . VAL A 1 93 ? -13.099 7.338 2.58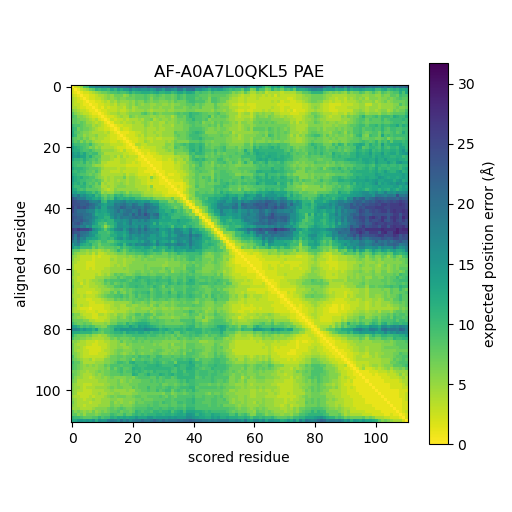5 1.00 85.69 93 VAL A N 1
ATOM 752 C CA . VAL A 1 93 ? -13.568 6.315 3.527 1.00 85.69 93 VAL A CA 1
ATOM 753 C C . VAL A 1 93 ? -14.850 6.818 4.162 1.00 85.69 93 VAL A C 1
ATOM 755 O O . VAL A 1 93 ? -14.873 7.886 4.770 1.00 85.69 93 VAL A O 1
ATOM 758 N N . ASP A 1 94 ? -15.900 6.021 4.020 1.00 91.50 94 ASP A N 1
ATOM 759 C CA . ASP A 1 94 ? -17.171 6.206 4.704 1.00 91.50 94 ASP A CA 1
ATOM 760 C C . ASP A 1 94 ? -17.091 5.540 6.088 1.00 91.50 94 ASP A C 1
ATOM 762 O O . ASP A 1 94 ? -16.887 4.325 6.191 1.00 91.50 94 ASP A O 1
ATOM 766 N N . GLU A 1 95 ? -17.186 6.344 7.150 1.00 87.94 95 GLU A N 1
ATOM 767 C CA . GLU A 1 95 ? -17.013 5.882 8.536 1.00 87.94 95 GLU A CA 1
ATOM 768 C C . GLU A 1 95 ? -18.086 4.860 8.940 1.00 87.94 95 GLU A C 1
ATOM 770 O O . GLU A 1 95 ? -17.766 3.850 9.569 1.00 87.94 95 GLU A O 1
ATOM 775 N N . ASP A 1 96 ? -19.336 5.054 8.508 1.00 93.12 96 ASP A N 1
ATOM 776 C CA . ASP A 1 96 ? -20.441 4.129 8.784 1.00 93.12 96 ASP A CA 1
ATOM 777 C C . ASP A 1 96 ? -20.193 2.743 8.171 1.00 93.12 96 ASP A C 1
ATOM 779 O O . ASP A 1 96 ? -20.502 1.704 8.763 1.00 93.12 96 ASP A O 1
ATOM 783 N N . THR A 1 97 ? -19.636 2.710 6.962 1.00 92.69 97 THR A N 1
ATOM 784 C CA . THR A 1 97 ? -19.277 1.477 6.260 1.00 92.69 97 THR A CA 1
ATOM 785 C C . THR A 1 97 ? -18.072 0.806 6.914 1.00 92.69 97 THR A C 1
ATOM 787 O O . THR A 1 97 ? -18.064 -0.419 7.056 1.00 92.69 97 THR A O 1
ATOM 790 N N . ALA A 1 98 ? -17.079 1.586 7.351 1.00 90.56 98 ALA A N 1
ATOM 791 C CA . ALA A 1 98 ? -15.911 1.075 8.063 1.00 90.56 98 ALA A CA 1
ATOM 792 C C . ALA A 1 98 ? -16.295 0.425 9.404 1.00 90.56 98 ALA A C 1
ATOM 794 O O . ALA A 1 98 ? -15.826 -0.675 9.700 1.00 90.56 98 ALA A O 1
ATOM 795 N N . GLU A 1 99 ? -17.201 1.040 10.168 1.00 93.75 99 GLU A N 1
ATOM 796 C CA . GLU A 1 99 ? -17.688 0.485 11.436 1.00 93.75 99 GLU A CA 1
ATOM 797 C C . GLU A 1 99 ? -18.478 -0.811 11.213 1.00 93.75 99 GLU A C 1
ATOM 799 O O . GLU A 1 99 ? -18.230 -1.821 11.869 1.00 93.75 99 GLU A O 1
ATOM 804 N N . LYS A 1 100 ? -19.378 -0.846 10.219 1.00 95.88 100 LYS A N 1
ATOM 805 C CA . LYS A 1 100 ? -20.111 -2.077 9.870 1.00 95.88 100 LYS A CA 1
ATOM 806 C C . LYS A 1 100 ? -19.173 -3.212 9.465 1.00 95.88 100 LYS A C 1
ATOM 808 O O . LYS A 1 100 ? -19.423 -4.361 9.826 1.00 95.88 100 LYS A O 1
ATOM 813 N N . LEU A 1 101 ? -18.108 -2.905 8.720 1.00 94.56 101 LEU A N 1
ATOM 814 C CA . LEU A 1 101 ? -17.083 -3.884 8.364 1.00 94.56 101 LEU A CA 1
ATOM 815 C C . LEU A 1 101 ? -16.369 -4.406 9.614 1.00 94.56 101 LEU A C 1
ATOM 817 O O . LEU A 1 101 ? -16.199 -5.614 9.746 1.00 94.56 101 LEU A O 1
ATOM 821 N N . TYR A 1 102 ? -15.992 -3.517 10.535 1.00 93.56 102 TYR A N 1
ATOM 822 C CA . TYR A 1 102 ? -15.340 -3.897 11.786 1.00 93.56 102 TYR A CA 1
ATOM 823 C C . TYR A 1 102 ? -16.214 -4.832 12.631 1.00 93.56 102 TYR A C 1
ATOM 825 O O . TYR A 1 102 ? -15.753 -5.902 13.024 1.00 93.56 102 TYR A O 1
ATOM 833 N N . GLN A 1 103 ? -17.495 -4.501 12.814 1.00 96.62 103 GLN A N 1
ATOM 834 C CA . GLN A 1 103 ? -18.442 -5.357 13.538 1.00 96.62 103 GLN A CA 1
ATOM 835 C C . GLN A 1 103 ? -18.577 -6.743 12.891 1.00 96.62 103 GLN A C 1
ATOM 837 O O . GLN A 1 103 ? -18.567 -7.759 13.580 1.00 96.62 103 GLN A O 1
ATOM 842 N N . LYS A 1 104 ? -18.624 -6.815 11.554 1.00 96.50 104 LYS A N 1
ATOM 843 C CA . LYS A 1 104 ? -18.671 -8.099 10.838 1.00 96.50 104 LYS A CA 1
ATOM 844 C C . LYS A 1 104 ? -17.392 -8.920 10.984 1.00 96.50 104 LYS A C 1
ATOM 846 O O . LYS A 1 104 ? -17.472 -10.142 11.013 1.00 96.50 104 LYS A O 1
ATOM 851 N N . LEU A 1 105 ? -16.229 -8.275 11.068 1.00 96.38 105 LEU A N 1
ATOM 852 C CA . LEU A 1 105 ? -14.965 -8.966 11.325 1.00 96.38 105 LEU A CA 1
ATOM 853 C C . LEU A 1 105 ? -14.920 -9.544 12.745 1.00 96.38 105 LEU A C 1
ATOM 855 O O . LEU A 1 105 ? -14.453 -10.667 12.898 1.00 96.38 105 LEU A O 1
ATOM 859 N N . LEU A 1 106 ? -15.456 -8.831 13.743 1.00 96.62 106 LEU A N 1
ATOM 860 C CA . LEU A 1 106 ? -15.584 -9.345 15.113 1.00 96.62 106 LEU A CA 1
ATOM 861 C C . LEU A 1 106 ? -16.524 -10.555 15.182 1.00 96.62 106 LEU A C 1
ATOM 863 O O . LEU A 1 106 ? -16.163 -11.575 15.758 1.00 96.62 106 LEU A O 1
ATOM 867 N N . GLU A 1 107 ? -17.689 -10.480 14.529 1.00 96.69 107 GLU A N 1
ATOM 868 C CA . GLU A 1 107 ? -18.623 -11.615 14.445 1.00 96.69 107 GLU A CA 1
ATOM 869 C C . GLU A 1 107 ? -17.974 -12.867 13.820 1.00 96.69 107 GLU A C 1
ATOM 871 O O . GLU A 1 107 ? -18.299 -13.985 14.210 1.00 96.69 107 GLU A O 1
ATOM 876 N N . LEU A 1 108 ? -17.079 -12.692 12.838 1.00 96.62 108 LEU A N 1
ATOM 877 C CA . LEU A 1 108 ? -16.362 -13.792 12.183 1.00 96.62 108 LEU A CA 1
ATOM 878 C C . LEU A 1 108 ? -15.197 -14.339 13.015 1.00 96.62 108 LEU A C 1
ATOM 880 O O . LEU A 1 108 ? -14.843 -15.499 12.842 1.00 96.62 108 LEU A O 1
ATOM 884 N N . GLU A 1 109 ? -14.576 -13.525 13.870 1.00 95.31 109 GLU A N 1
ATOM 885 C CA . GLU A 1 109 ? -13.505 -13.972 14.770 1.00 95.31 109 GLU A CA 1
ATOM 886 C C . GLU A 1 109 ? -14.044 -14.861 15.902 1.00 95.31 109 GLU A C 1
ATOM 888 O O . GLU A 1 109 ? -13.340 -15.748 16.380 1.00 95.31 109 GLU A O 1
ATOM 893 N N . GLU A 1 110 ? -15.298 -14.651 16.311 1.00 92.25 110 GLU A N 1
ATOM 894 C CA . GLU A 1 110 ? -15.966 -15.452 17.344 1.00 92.25 110 GLU A CA 1
ATOM 895 C C . GLU A 1 110 ? -16.485 -16.822 16.847 1.00 92.25 110 GLU A C 1
ATOM 897 O O . GLU A 1 110 ? -16.921 -17.632 17.672 1.00 92.25 110 GLU A O 1
ATOM 902 N N . GLN A 1 111 ? -16.442 -17.099 15.534 1.00 72.50 111 GLN A N 1
ATOM 903 C CA . GLN A 1 111 ? -16.852 -18.377 14.915 1.00 72.50 111 GLN A CA 1
ATOM 904 C C . GLN A 1 111 ? -15.708 -19.392 14.812 1.00 72.50 111 GLN A C 1
ATOM 906 O O . GLN A 1 111 ? -15.981 -20.585 15.090 1.00 72.50 111 GLN A O 1
#

InterPro domains:
  IPR052834 3-Keto-Steroid Reductase/17-beta-Hydroxysteroid Dehydrogenase [PTHR44442] (1-111)

Foldseek 3Di:
DPDFAAAEALFDADDPVVCVVPPPVVVVVVLVVCCVVCLPPPQAGPSDHPVQSCVQVVVVVPDDRVPDDRQWYWYWTAHSVGDIDTDTDGHPDDVVVVVVVVVVVVVVVVD

Sequence (111 aa):
QGLYSSVVCPGLVMSNMTYRILPVFLWKLLMPIMWLVFGHGWDSVCWTWTSLCCSSQVWLFKQKPEYLDSLVKYHSCTSGLGRCYVEPRKMDVDEDTAEKLYQKLLELEEQ

Radius of gyration: 17.41 Å; Cα contacts (8 Å, |Δi|>4): 132; chains: 1; bounding box: 35×33×47 Å